Protein AF-A0A957K3Z3-F1 (afdb_monomer_lite)

Radius of gyration: 21.93 Å; chains: 1; bounding box: 51×31×53 Å

Secondary structure (DSSP, 8-state):
-HHHHHHHHHHTT-PPPHHHHTTTS----B-TTS-B--HHHHHHHTTEEEEE-TTS-EEEEE--TT-------

Foldseek 3Di:
DVVVVVVVVVVVVPDDDPVVVPPDDDD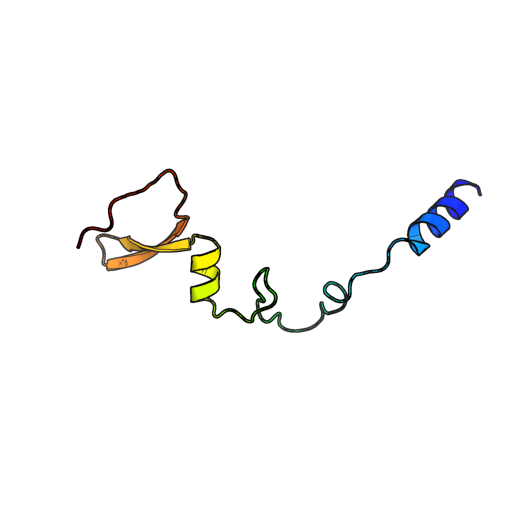QPADPVRDRDDPVRVCVVQQWDWDQDPVRDTDTDRDDPVDCPDPDD

pLDDT: mean 73.35, std 12.79, range [51.03, 91.31]

Structure (mmCIF, N/CA/C/O backbone):
data_AF-A0A957K3Z3-F1
#
_entry.id   AF-A0A957K3Z3-F1
#
loop_
_atom_site.group_PDB
_atom_site.id
_atom_site.type_symbol
_atom_site.label_atom_id
_atom_site.label_alt_id
_atom_site.label_comp_id
_atom_site.label_asym_id
_atom_site.label_entity_id
_atom_site.label_seq_id
_atom_site.pdbx_PDB_ins_code
_atom_site.Cartn_x
_atom_site.Cartn_y
_atom_site.Cartn_z
_atom_site.occupancy
_atom_site.B_iso_or_equiv
_atom_site.auth_seq_id
_atom_site.auth_comp_id
_atom_site.auth_asym_id
_atom_site.auth_atom_id
_atom_site.pdbx_PDB_model_num
ATOM 1 N N . MET A 1 1 ? -28.067 19.325 29.109 1.00 60.62 1 MET A N 1
ATOM 2 C CA . MET A 1 1 ? -28.075 17.910 29.558 1.00 60.62 1 MET A CA 1
ATOM 3 C C . MET A 1 1 ? -28.419 16.894 28.461 1.00 60.62 1 MET A C 1
ATOM 5 O O . MET A 1 1 ? -27.860 15.812 28.505 1.00 60.62 1 MET A O 1
ATOM 9 N N . ARG A 1 2 ? -29.257 17.195 27.451 1.00 69.31 2 ARG A N 1
ATOM 10 C CA . ARG A 1 2 ? -29.635 16.208 26.407 1.00 69.31 2 ARG A CA 1
ATOM 11 C C . ARG A 1 2 ? -28.498 15.769 25.464 1.00 69.31 2 ARG A C 1
ATOM 13 O O . ARG A 1 2 ? -28.476 14.624 25.037 1.00 69.31 2 ARG A O 1
ATOM 20 N N . SER A 1 3 ? -27.562 16.662 25.142 1.00 78.69 3 SER A N 1
ATOM 21 C CA . SER A 1 3 ? -26.420 16.375 24.257 1.00 78.69 3 SER A CA 1
ATOM 22 C C . SER A 1 3 ? -25.398 15.424 24.884 1.00 78.69 3 SER A C 1
ATOM 24 O O . SER A 1 3 ? -24.863 14.562 24.202 1.00 78.69 3 SER A O 1
ATOM 26 N N . PHE A 1 4 ? -25.175 15.547 26.193 1.00 85.12 4 PHE A N 1
ATOM 27 C CA . PHE A 1 4 ? -24.243 14.706 26.943 1.00 85.12 4 PHE A CA 1
ATOM 28 C C . PHE A 1 4 ? -24.702 13.244 27.015 1.00 85.12 4 PHE A C 1
ATOM 30 O O . PHE A 1 4 ? -23.903 12.341 26.804 1.00 85.12 4 PHE A O 1
ATOM 37 N N . VAL A 1 5 ? -26.002 13.012 27.220 1.00 88.19 5 VAL A N 1
ATOM 38 C CA . VAL A 1 5 ? -26.584 11.659 27.232 1.00 88.19 5 VAL A CA 1
ATOM 39 C C . VAL A 1 5 ? -26.443 10.982 25.864 1.00 88.19 5 VAL A C 1
ATOM 41 O O . VAL A 1 5 ? -26.070 9.819 25.796 1.00 88.19 5 VAL A O 1
ATOM 44 N N . ARG A 1 6 ? -26.649 11.722 24.765 1.00 87.12 6 ARG A N 1
ATOM 45 C CA . ARG A 1 6 ? -26.431 11.192 23.408 1.00 87.12 6 ARG A CA 1
ATOM 46 C C . ARG A 1 6 ? -24.975 10.834 23.132 1.00 87.12 6 ARG A C 1
ATOM 48 O O . ARG A 1 6 ? -24.719 9.850 22.459 1.00 87.12 6 ARG A O 1
ATOM 55 N N . LEU A 1 7 ? -24.028 11.627 23.628 1.00 89.81 7 LEU A N 1
ATOM 56 C CA . LEU A 1 7 ? -22.605 11.337 23.441 1.00 89.81 7 LEU A CA 1
ATOM 57 C C . LEU A 1 7 ? -22.195 10.038 24.144 1.00 89.81 7 LEU A C 1
ATOM 59 O O . LEU A 1 7 ? -21.428 9.269 23.578 1.00 89.81 7 LEU A O 1
ATOM 63 N N . GLN A 1 8 ? -22.736 9.772 25.337 1.00 88.38 8 GLN A N 1
ATOM 64 C CA . GLN A 1 8 ? -22.497 8.505 26.035 1.00 88.38 8 GLN A CA 1
ATOM 65 C C . GLN A 1 8 ? -23.087 7.309 25.282 1.00 88.38 8 GLN A C 1
ATOM 67 O O . GLN A 1 8 ? -22.420 6.290 25.159 1.00 88.38 8 GLN A O 1
ATOM 72 N N . ASP A 1 9 ? -24.297 7.456 24.742 1.00 91.31 9 ASP A N 1
ATOM 73 C CA . ASP A 1 9 ? -24.978 6.412 23.963 1.00 91.31 9 ASP A CA 1
ATOM 74 C C . ASP A 1 9 ? -24.267 6.092 22.636 1.00 91.31 9 ASP A C 1
ATOM 76 O O . ASP A 1 9 ? -24.272 4.961 22.169 1.00 91.31 9 ASP A O 1
ATOM 80 N N . ILE A 1 10 ? -23.595 7.078 22.036 1.00 89.06 10 ILE A N 1
ATOM 81 C CA . ILE A 1 10 ? -22.746 6.849 20.858 1.00 89.06 10 ILE A CA 1
ATOM 82 C C . ILE A 1 10 ? -21.444 6.149 21.269 1.00 89.06 10 ILE A C 1
ATOM 84 O O . ILE A 1 10 ? -20.983 5.245 20.578 1.00 89.06 10 ILE A O 1
ATOM 88 N N . ALA A 1 11 ? -20.845 6.536 22.398 1.00 88.88 11 ALA A N 1
ATOM 89 C CA . ALA A 1 11 ? -19.570 5.982 22.851 1.00 88.88 11 ALA A CA 1
ATOM 90 C C . ALA A 1 11 ? -19.642 4.481 23.182 1.00 88.88 11 ALA A C 1
ATOM 92 O O . ALA A 1 11 ? -18.662 3.770 22.973 1.00 88.88 11 ALA A O 1
ATOM 93 N N . THR A 1 12 ? -20.793 3.979 23.640 1.00 89.56 12 THR A N 1
ATOM 94 C CA . THR A 1 12 ? -21.000 2.541 23.903 1.00 89.56 12 THR A CA 1
ATOM 95 C C . THR A 1 12 ? -21.004 1.686 22.635 1.00 89.56 12 THR A C 1
ATOM 97 O O . THR A 1 12 ? -20.867 0.472 22.730 1.00 89.56 12 THR A O 1
ATOM 100 N N . GLN A 1 13 ? -21.140 2.293 21.454 1.00 85.81 13 GLN A N 1
ATOM 101 C CA . GLN A 1 13 ? -21.143 1.596 20.164 1.00 85.81 13 GLN A CA 1
ATOM 102 C C . GLN A 1 13 ? -19.784 1.654 19.448 1.00 85.81 13 GLN A C 1
ATOM 104 O O . GLN A 1 13 ? -19.629 1.064 18.383 1.00 85.81 13 GLN A O 1
ATOM 109 N N . MET A 1 14 ? -18.791 2.339 20.022 1.00 84.69 14 MET A N 1
ATOM 110 C CA . MET A 1 14 ? -17.469 2.556 19.422 1.00 84.69 14 MET A CA 1
ATOM 111 C C . MET A 1 14 ? -16.431 1.586 20.000 1.00 84.69 14 MET A C 1
ATOM 113 O O . MET A 1 14 ? -15.399 2.000 20.527 1.00 84.69 14 MET A O 1
ATOM 117 N N . HIS A 1 15 ? -16.721 0.285 19.945 1.00 79.75 15 HIS A N 1
ATOM 118 C CA . HIS A 1 15 ? -15.729 -0.733 20.282 1.00 79.75 15 HIS A CA 1
ATOM 119 C C . HIS A 1 15 ? -14.690 -0.823 19.161 1.00 79.75 15 HIS A C 1
ATOM 121 O O . HIS A 1 15 ? -15.051 -0.984 17.998 1.00 79.75 15 HIS A O 1
ATOM 127 N N . LEU A 1 16 ? -13.410 -0.712 19.518 1.00 72.06 16 LEU A N 1
ATOM 128 C CA . LEU A 1 16 ? -12.312 -0.943 18.585 1.00 72.06 16 LEU A CA 1
ATOM 129 C C . LEU A 1 16 ? -12.278 -2.421 18.201 1.00 72.06 16 LEU A C 1
ATOM 131 O O . LEU A 1 16 ? -12.474 -3.302 19.044 1.00 72.06 16 LEU A O 1
ATOM 135 N N . GLU A 1 17 ? -12.016 -2.701 16.929 1.00 73.50 17 GLU A N 1
ATOM 136 C CA . GLU A 1 17 ? -11.777 -4.074 16.505 1.00 73.50 17 GLU A CA 1
ATOM 137 C C . GLU A 1 17 ? -10.402 -4.549 17.016 1.00 73.50 17 GLU A C 1
ATOM 139 O O . GLU A 1 17 ? -9.475 -3.741 17.133 1.00 73.50 17 GLU A O 1
ATOM 144 N N . PRO A 1 18 ? -10.200 -5.860 17.258 1.00 66.25 18 PRO A N 1
ATOM 145 C CA . PRO A 1 18 ? -8.928 -6.392 17.766 1.00 66.25 18 PRO A CA 1
ATOM 146 C C . PRO A 1 18 ? -7.684 -5.997 16.943 1.00 66.25 18 PRO A C 1
ATOM 148 O O . PRO A 1 18 ? -6.566 -6.000 17.455 1.00 66.25 18 PRO A O 1
ATOM 151 N N . ALA A 1 19 ? -7.862 -5.655 15.662 1.00 63.44 19 ALA A N 1
ATOM 152 C CA . ALA A 1 19 ? -6.797 -5.192 14.774 1.00 63.44 19 ALA A CA 1
ATOM 153 C C . ALA A 1 19 ? -6.332 -3.747 15.054 1.00 63.44 19 ALA A C 1
ATOM 155 O O . ALA A 1 19 ? -5.192 -3.402 14.735 1.00 63.44 19 ALA A O 1
ATOM 156 N N . GLU A 1 20 ? -7.188 -2.909 15.640 1.00 62.81 20 GLU A N 1
ATOM 157 C CA . GLU A 1 20 ? -6.916 -1.494 15.928 1.00 62.81 20 GLU A CA 1
ATOM 158 C C . GLU A 1 20 ? -6.302 -1.295 17.323 1.00 62.81 20 GLU A C 1
ATOM 160 O O . GLU A 1 20 ? -5.543 -0.351 17.545 1.00 62.81 20 GLU A O 1
ATOM 165 N N . GLU A 1 21 ? -6.554 -2.224 18.248 1.00 62.84 21 GLU A N 1
ATOM 166 C CA . GLU A 1 21 ? -6.055 -2.188 19.630 1.00 62.84 21 GLU A CA 1
ATOM 167 C C . GLU A 1 21 ? -4.565 -2.586 19.744 1.00 62.84 21 GLU A C 1
ATOM 169 O O . GLU A 1 21 ? -3.867 -2.211 20.685 1.00 62.84 21 GLU A O 1
ATOM 174 N N . ALA A 1 22 ? -4.027 -3.280 18.735 1.00 63.28 22 ALA A N 1
ATOM 175 C CA . ALA A 1 22 ? -2.648 -3.780 18.696 1.00 63.28 22 ALA A CA 1
ATOM 176 C C . ALA A 1 22 ? -1.576 -2.722 18.323 1.00 63.28 22 ALA A C 1
ATOM 178 O O . ALA A 1 22 ? -0.421 -3.063 18.049 1.00 63.28 22 ALA A O 1
ATOM 179 N N . GLY A 1 23 ? -1.928 -1.434 18.285 1.00 58.44 23 GLY A N 1
ATOM 180 C CA . GLY A 1 23 ? -1.109 -0.3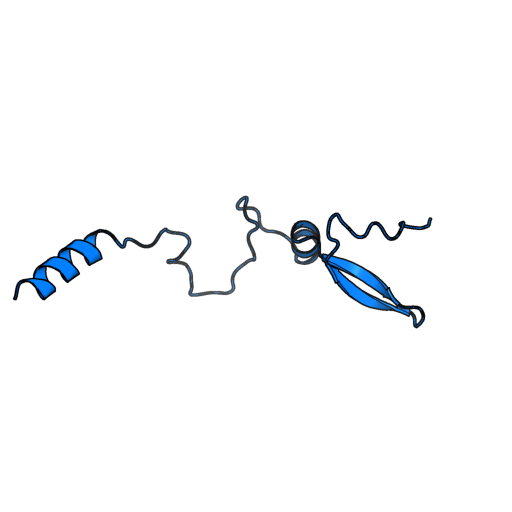35 17.752 1.00 58.44 23 GLY A CA 1
ATOM 181 C C . GLY A 1 23 ? 0.080 0.136 18.604 1.00 58.44 23 GLY A C 1
ATOM 182 O O . GLY A 1 23 ? 0.348 1.334 18.635 1.00 58.44 23 GLY A O 1
ATOM 183 N N . GLY A 1 24 ? 0.798 -0.765 19.285 1.00 54.72 24 GLY A N 1
ATOM 184 C CA . GLY A 1 24 ? 1.916 -0.417 20.180 1.00 54.72 24 GLY A CA 1
ATOM 185 C C . GLY A 1 24 ? 3.315 -0.915 19.788 1.00 54.72 24 GLY A C 1
ATOM 186 O O . GLY A 1 24 ? 4.291 -0.514 20.416 1.00 54.72 24 GLY A O 1
ATOM 187 N N . GLY A 1 25 ? 3.472 -1.774 18.778 1.00 53.56 25 GLY A N 1
ATOM 188 C CA . GLY A 1 25 ? 4.774 -2.383 18.478 1.00 53.56 25 GLY A CA 1
ATOM 189 C C . GLY A 1 25 ? 4.910 -2.779 17.017 1.00 53.56 25 GLY A C 1
ATOM 190 O O . GLY A 1 25 ? 3.932 -3.173 16.393 1.00 53.56 25 GLY A O 1
ATOM 191 N N . SER A 1 26 ? 6.124 -2.618 16.478 1.00 56.00 26 SER A N 1
ATOM 192 C CA . SER A 1 26 ? 6.534 -2.835 15.082 1.00 56.00 26 SER A CA 1
ATOM 193 C C . SER A 1 26 ? 5.595 -3.743 14.281 1.00 56.00 26 SER A C 1
ATOM 195 O O . SER A 1 26 ? 5.671 -4.971 14.347 1.00 56.00 26 SER A O 1
ATOM 197 N N . ARG A 1 27 ? 4.716 -3.102 13.510 1.00 53.56 27 ARG A N 1
ATOM 198 C CA . ARG A 1 27 ? 3.750 -3.720 12.607 1.00 53.56 27 ARG A CA 1
ATOM 199 C C . ARG A 1 27 ? 4.480 -4.617 11.605 1.00 53.56 27 ARG A C 1
ATOM 201 O O . ARG A 1 27 ? 5.048 -4.131 10.629 1.00 53.56 27 ARG A O 1
ATOM 208 N N . LEU A 1 28 ? 4.455 -5.931 11.831 1.00 58.25 28 LEU A N 1
ATOM 209 C CA . LEU A 1 28 ? 4.624 -6.881 10.737 1.00 58.25 28 LEU A CA 1
ATOM 210 C C . LEU A 1 28 ? 3.526 -6.546 9.725 1.00 58.25 28 LEU A C 1
ATOM 212 O O . LEU A 1 28 ? 2.350 -6.469 10.074 1.00 58.25 28 LEU A O 1
ATOM 216 N N . GLU A 1 29 ? 3.921 -6.206 8.502 1.00 57.97 29 GLU A N 1
ATOM 217 C CA . GLU A 1 29 ? 2.996 -5.689 7.501 1.00 57.97 29 GLU A CA 1
ATOM 218 C C . GLU A 1 29 ? 2.172 -6.840 6.921 1.00 57.97 29 GLU A C 1
ATOM 220 O O . GLU A 1 29 ? 2.548 -7.491 5.948 1.00 57.97 29 GLU A O 1
ATOM 225 N N . VAL A 1 30 ? 1.051 -7.116 7.579 1.00 58.84 30 VAL A N 1
ATOM 226 C CA . VAL A 1 30 ? 0.085 -8.133 7.180 1.00 58.84 30 VAL A CA 1
ATOM 227 C C . VAL A 1 30 ? -0.672 -7.652 5.937 1.00 58.84 30 VAL A C 1
ATOM 229 O O . VAL A 1 30 ? -1.139 -6.510 5.885 1.00 58.84 30 VAL A O 1
ATOM 232 N N . ALA A 1 31 ? -0.762 -8.497 4.908 1.00 59.09 31 ALA A N 1
ATOM 233 C CA . ALA A 1 31 ? -1.572 -8.214 3.722 1.00 59.09 31 ALA A CA 1
ATOM 234 C C . ALA A 1 31 ? -3.077 -8.229 4.051 1.00 59.09 31 ALA A C 1
ATOM 236 O O . ALA A 1 31 ? -3.466 -8.764 5.087 1.00 59.09 31 ALA A O 1
ATOM 237 N N . PRO A 1 32 ? -3.951 -7.721 3.159 1.00 58.31 32 PRO A N 1
ATOM 238 C CA . PRO A 1 32 ? -5.404 -7.716 3.372 1.00 58.31 32 PRO A CA 1
ATOM 239 C C . PRO A 1 32 ? -6.018 -9.090 3.704 1.00 58.31 32 PRO A C 1
ATOM 241 O O . PRO A 1 32 ? -7.104 -9.154 4.262 1.00 58.31 32 PRO A O 1
ATOM 244 N N . CYS A 1 33 ? -5.324 -10.188 3.385 1.00 68.81 33 CYS A N 1
ATOM 245 C CA . CYS A 1 33 ? -5.724 -11.563 3.689 1.00 68.81 33 CYS A CA 1
ATOM 246 C C . CYS A 1 33 ? -5.153 -12.136 5.003 1.00 68.81 33 CYS A C 1
ATOM 248 O O . CYS A 1 33 ? -5.253 -13.339 5.225 1.00 68.81 33 CYS A O 1
ATOM 250 N N . GLY A 1 34 ? -4.527 -11.331 5.866 1.00 61.75 34 GLY A N 1
ATOM 251 C CA . GLY A 1 34 ? -4.043 -11.811 7.169 1.00 61.75 34 GLY A CA 1
ATOM 252 C C . GLY A 1 34 ? -2.687 -12.532 7.137 1.00 61.75 34 GLY A C 1
ATOM 253 O O . GLY A 1 34 ? -2.222 -13.014 8.166 1.00 61.75 34 GLY A O 1
ATOM 254 N N . VAL A 1 35 ? -2.021 -12.600 5.979 1.00 72.06 35 VAL A N 1
ATOM 255 C CA . VAL A 1 35 ? -0.740 -13.310 5.818 1.00 72.06 35 VAL A CA 1
ATOM 256 C C . VAL A 1 35 ? 0.434 -12.341 6.028 1.00 72.06 35 VAL A C 1
ATOM 258 O O . VAL A 1 35 ? 0.375 -11.216 5.521 1.00 72.06 35 VAL A O 1
ATOM 261 N N . PRO A 1 36 ? 1.512 -12.726 6.744 1.00 63.56 36 PRO A N 1
ATOM 262 C CA . PRO A 1 36 ? 2.735 -11.932 6.798 1.00 63.56 36 PRO A CA 1
ATOM 263 C C . PRO A 1 36 ? 3.383 -11.916 5.414 1.00 63.56 36 PRO A C 1
ATOM 265 O O . PRO A 1 36 ? 3.748 -12.960 4.873 1.00 63.56 36 PRO A O 1
ATOM 268 N N . VAL A 1 37 ? 3.516 -10.731 4.821 1.00 64.06 37 VAL A N 1
ATOM 269 C CA . VAL A 1 37 ? 4.051 -10.596 3.466 1.00 64.06 37 VAL A CA 1
ATOM 270 C C . VAL A 1 37 ? 5.405 -9.908 3.525 1.00 64.06 37 VAL A C 1
ATOM 272 O O . VAL A 1 37 ? 5.550 -8.821 4.080 1.00 64.06 37 VAL A O 1
ATOM 275 N N . GLY A 1 38 ? 6.421 -10.555 2.947 1.00 69.31 38 GLY A N 1
ATOM 276 C CA . GLY A 1 38 ? 7.724 -9.927 2.739 1.00 69.31 38 GLY A CA 1
ATOM 277 C C . GLY A 1 38 ? 7.575 -8.643 1.920 1.00 69.31 38 GLY A C 1
A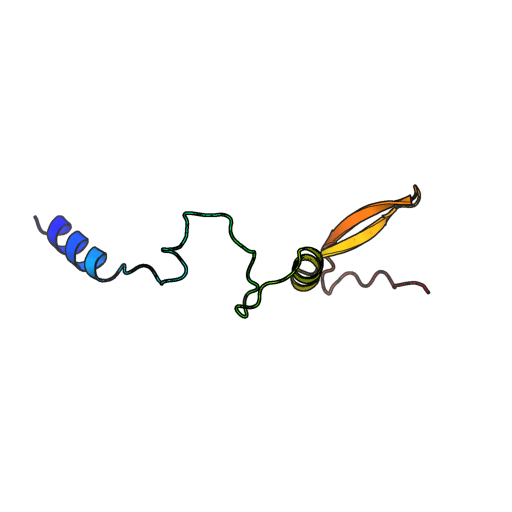TOM 278 O O . GLY A 1 38 ? 6.695 -8.549 1.062 1.00 69.31 38 GLY A O 1
ATOM 279 N N . LYS A 1 39 ? 8.433 -7.648 2.166 1.00 68.81 39 LYS A N 1
ATOM 280 C CA . LYS A 1 39 ? 8.343 -6.311 1.544 1.00 68.81 39 LYS A CA 1
ATOM 281 C C . LYS A 1 39 ? 8.143 -6.372 0.020 1.00 68.81 39 LYS A C 1
ATOM 283 O O . LYS A 1 39 ? 7.285 -5.669 -0.504 1.00 68.81 39 LYS A O 1
ATOM 288 N N . ASP A 1 40 ? 8.833 -7.283 -0.666 1.00 69.94 40 ASP A N 1
ATOM 289 C CA . ASP A 1 40 ? 8.725 -7.462 -2.121 1.00 69.94 40 ASP A CA 1
ATOM 290 C C . ASP A 1 40 ? 7.361 -7.992 -2.580 1.00 69.94 40 ASP A C 1
ATOM 292 O O . ASP A 1 40 ? 6.807 -7.538 -3.583 1.00 69.94 40 ASP A O 1
ATOM 296 N N . ALA A 1 41 ? 6.787 -8.942 -1.842 1.00 71.69 41 ALA A N 1
ATOM 297 C CA . ALA A 1 41 ? 5.482 -9.506 -2.167 1.00 71.69 41 ALA A CA 1
ATOM 298 C C . ALA A 1 41 ? 4.348 -8.502 -1.885 1.00 71.69 41 ALA A C 1
ATOM 300 O O . ALA A 1 41 ? 3.355 -8.486 -2.613 1.00 71.69 41 ALA A O 1
ATOM 301 N N . LYS A 1 42 ? 4.530 -7.598 -0.910 1.00 73.62 42 LYS A N 1
ATOM 302 C CA . LYS A 1 42 ? 3.604 -6.487 -0.643 1.00 73.62 42 LYS A CA 1
ATOM 303 C C . LYS A 1 42 ? 3.676 -5.421 -1.733 1.00 73.62 42 LYS A C 1
ATOM 305 O O . LYS A 1 42 ? 2.650 -4.930 -2.189 1.00 73.62 42 LYS A O 1
ATOM 310 N N . MET A 1 43 ? 4.879 -5.060 -2.174 1.00 73.81 43 MET A N 1
ATOM 311 C CA . MET A 1 43 ? 5.036 -4.106 -3.274 1.00 73.81 43 MET A CA 1
ATOM 312 C C . MET A 1 43 ? 4.342 -4.620 -4.536 1.00 73.81 43 MET A C 1
ATOM 314 O O . MET A 1 43 ? 3.559 -3.891 -5.137 1.00 73.81 43 MET A O 1
ATOM 318 N N . ARG A 1 44 ? 4.519 -5.905 -4.865 1.00 75.94 44 ARG A N 1
ATOM 319 C CA . ARG A 1 44 ? 3.836 -6.536 -6.003 1.00 75.94 44 ARG A CA 1
ATOM 320 C C . ARG A 1 44 ? 2.316 -6.585 -5.844 1.00 75.94 44 ARG A C 1
ATOM 322 O O . ARG A 1 44 ? 1.619 -6.325 -6.819 1.00 75.94 44 ARG A O 1
ATOM 329 N N . SER A 1 45 ? 1.789 -6.876 -4.649 1.00 77.12 45 SER A N 1
ATOM 330 C CA . SER A 1 45 ? 0.333 -6.886 -4.423 1.00 77.12 45 SER A CA 1
ATOM 331 C C . SER A 1 45 ? -0.302 -5.496 -4.531 1.00 77.12 45 SER A C 1
ATOM 333 O O . SER A 1 45 ? -1.453 -5.384 -4.940 1.00 77.12 45 SER A O 1
ATOM 335 N N . LEU A 1 46 ? 0.459 -4.437 -4.244 1.00 80.06 46 LEU A N 1
ATOM 336 C CA . LEU A 1 46 ? 0.069 -3.041 -4.472 1.00 80.06 46 LEU A CA 1
ATOM 337 C C . LEU A 1 46 ? 0.305 -2.572 -5.920 1.00 80.06 46 LEU A C 1
ATOM 339 O O . LEU A 1 46 ? 0.118 -1.395 -6.221 1.00 80.06 46 LEU A O 1
ATOM 343 N N . GLY A 1 47 ? 0.742 -3.464 -6.816 1.00 80.94 47 GLY A N 1
ATOM 344 C CA . GLY A 1 47 ? 1.052 -3.130 -8.205 1.00 80.94 47 GLY A CA 1
ATOM 345 C C . GLY A 1 47 ? 2.335 -2.314 -8.376 1.00 80.94 47 GLY A C 1
ATOM 346 O O . GLY A 1 47 ? 2.514 -1.683 -9.411 1.00 80.94 47 GLY A O 1
ATOM 347 N N . ILE A 1 48 ? 3.233 -2.289 -7.390 1.00 85.12 48 ILE A N 1
ATOM 348 C CA . ILE A 1 48 ? 4.517 -1.581 -7.458 1.00 85.12 48 ILE A CA 1
ATOM 349 C C . ILE A 1 48 ? 5.591 -2.531 -7.998 1.00 85.12 48 ILE A C 1
ATOM 351 O O . ILE A 1 48 ? 5.891 -3.561 -7.391 1.00 85.12 48 ILE A O 1
ATOM 355 N N . TYR A 1 49 ? 6.205 -2.162 -9.121 1.00 84.81 49 TYR A N 1
ATOM 356 C CA . TYR A 1 49 ? 7.232 -2.943 -9.808 1.00 84.81 49 TYR A CA 1
ATOM 357 C C . TYR A 1 49 ? 8.525 -2.134 -9.973 1.00 84.81 49 TYR A C 1
ATOM 359 O O . TYR A 1 49 ? 8.464 -0.944 -10.282 1.00 84.81 49 TYR A O 1
ATOM 367 N N . PRO A 1 50 ? 9.708 -2.746 -9.795 1.00 85.88 50 PRO A N 1
ATOM 368 C CA . PRO A 1 50 ? 10.972 -2.078 -10.072 1.00 85.88 50 PRO A CA 1
ATOM 369 C C . PRO A 1 50 ? 11.174 -1.925 -11.586 1.00 85.88 50 PRO A C 1
ATOM 371 O O . PRO A 1 50 ? 11.088 -2.900 -12.330 1.00 85.88 50 PRO A O 1
ATOM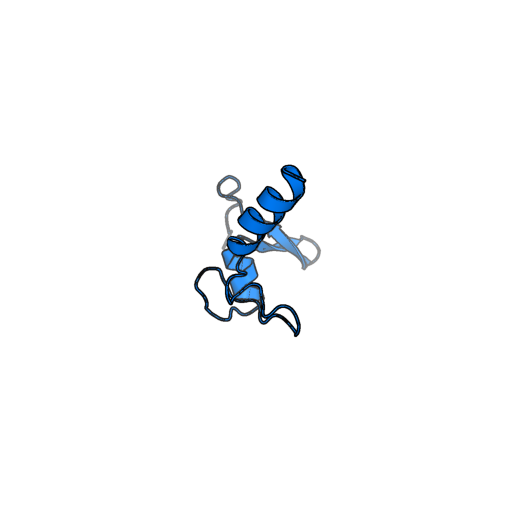 374 N N . ALA A 1 51 ? 11.486 -0.713 -12.037 1.00 85.56 51 ALA A N 1
ATOM 375 C CA . ALA A 1 51 ? 11.884 -0.426 -13.409 1.00 85.56 51 ALA A CA 1
ATOM 376 C C . ALA A 1 51 ? 13.367 -0.057 -13.474 1.00 85.56 51 ALA A C 1
ATOM 378 O O . ALA A 1 51 ? 13.863 0.696 -12.632 1.00 85.56 51 ALA A O 1
ATOM 379 N N . VAL A 1 52 ? 14.064 -0.579 -14.483 1.00 90.81 52 VAL A N 1
ATOM 380 C CA . VAL A 1 52 ? 15.479 -0.286 -14.736 1.00 90.81 52 VAL A CA 1
ATOM 381 C C . VAL A 1 52 ? 15.584 0.925 -15.658 1.00 90.81 52 VAL A C 1
ATOM 383 O O . VAL A 1 52 ? 15.048 0.934 -16.764 1.00 90.81 52 VAL A O 1
ATOM 386 N N . LEU A 1 53 ? 16.276 1.957 -15.190 1.00 86.94 53 LEU A N 1
ATOM 387 C CA . LEU A 1 53 ? 16.587 3.153 -15.962 1.00 86.94 53 LEU A CA 1
ATOM 388 C C . LEU A 1 53 ? 17.786 2.894 -16.897 1.00 86.94 53 LEU A C 1
ATOM 390 O O . LEU A 1 53 ? 18.624 2.046 -16.591 1.00 86.94 53 LEU A O 1
ATOM 394 N N . PRO A 1 54 ? 17.958 3.673 -17.984 1.00 90.12 54 PRO A N 1
ATOM 395 C CA . PRO A 1 54 ? 19.091 3.518 -18.908 1.00 90.12 54 PRO A CA 1
ATOM 396 C C . PRO A 1 54 ? 20.479 3.653 -18.260 1.00 90.12 54 PRO A C 1
ATOM 398 O O . PRO A 1 54 ? 21.468 3.175 -18.799 1.00 90.12 54 PRO A O 1
ATOM 401 N N . ASN A 1 55 ? 20.560 4.296 -17.092 1.00 91.06 55 ASN A N 1
ATOM 402 C CA . ASN A 1 55 ? 21.783 4.425 -16.297 1.00 91.06 55 ASN A CA 1
ATOM 403 C C . ASN A 1 55 ? 22.026 3.238 -15.338 1.00 91.06 55 ASN A C 1
ATOM 405 O O . ASN A 1 55 ? 22.888 3.332 -14.467 1.00 91.06 55 ASN A O 1
ATOM 409 N N . GLY A 1 56 ? 21.235 2.165 -15.440 1.00 90.31 56 GLY A N 1
ATOM 410 C CA . GLY A 1 56 ? 21.322 0.968 -14.601 1.00 90.31 56 GLY A CA 1
ATOM 411 C C . GLY A 1 56 ? 20.699 1.102 -13.208 1.00 90.31 56 GLY A C 1
ATOM 412 O O . GLY A 1 56 ? 20.691 0.132 -12.453 1.00 90.31 56 GLY A O 1
ATOM 413 N N . LYS A 1 57 ? 20.159 2.270 -12.836 1.00 90.81 57 LYS A N 1
ATOM 414 C CA . LYS A 1 57 ? 19.488 2.456 -11.540 1.00 90.81 57 LYS A CA 1
ATOM 415 C C . LYS A 1 57 ? 18.063 1.912 -11.580 1.00 90.81 57 LYS A C 1
ATOM 417 O O . LYS A 1 57 ? 17.383 2.005 -12.598 1.00 90.81 57 LYS A O 1
ATOM 422 N N . THR A 1 58 ? 17.586 1.405 -10.449 1.00 88.06 58 THR A N 1
ATOM 423 C CA . THR A 1 58 ? 16.215 0.903 -10.296 1.00 88.06 58 THR A CA 1
ATOM 424 C C . THR A 1 58 ? 15.318 1.928 -9.609 1.00 88.06 58 THR A C 1
ATOM 426 O O . THR A 1 58 ? 15.719 2.506 -8.599 1.00 88.06 58 THR A O 1
ATOM 429 N N . THR A 1 59 ? 14.095 2.116 -10.107 1.00 89.56 59 THR A N 1
ATOM 430 C CA . THR A 1 59 ? 13.072 2.975 -9.485 1.00 89.56 59 THR A CA 1
ATOM 431 C C . THR A 1 59 ? 11.729 2.240 -9.371 1.00 89.56 59 THR A C 1
ATOM 433 O O . THR A 1 59 ? 11.362 1.529 -10.309 1.00 89.56 59 THR A O 1
ATOM 436 N N . PRO A 1 60 ? 10.988 2.347 -8.251 1.00 88.38 60 PRO A N 1
ATOM 437 C CA . PRO A 1 60 ? 9.672 1.725 -8.124 1.00 88.38 60 PRO A CA 1
ATOM 438 C C . PRO A 1 60 ? 8.629 2.476 -8.965 1.00 88.38 60 PRO A C 1
ATOM 440 O O . PRO A 1 60 ? 8.472 3.688 -8.832 1.00 88.38 60 PRO A O 1
ATOM 443 N N . LEU A 1 61 ? 7.889 1.754 -9.806 1.00 85.25 61 LEU A N 1
ATOM 444 C CA . LEU A 1 61 ? 6.781 2.272 -10.608 1.00 85.25 61 LEU A CA 1
ATOM 445 C C . LEU A 1 61 ? 5.468 1.598 -10.220 1.00 85.25 61 LEU A C 1
ATOM 447 O O . LEU A 1 61 ? 5.425 0.393 -9.988 1.00 85.25 61 LEU A O 1
ATOM 451 N N . LEU A 1 62 ? 4.381 2.367 -10.207 1.00 86.00 62 LEU A N 1
ATOM 452 C CA . LEU A 1 62 ? 3.031 1.836 -10.047 1.00 86.00 62 LEU A CA 1
ATOM 453 C C . LEU A 1 62 ? 2.524 1.315 -11.404 1.00 86.00 62 LEU A C 1
ATOM 455 O O . LEU A 1 62 ? 2.190 2.099 -12.294 1.00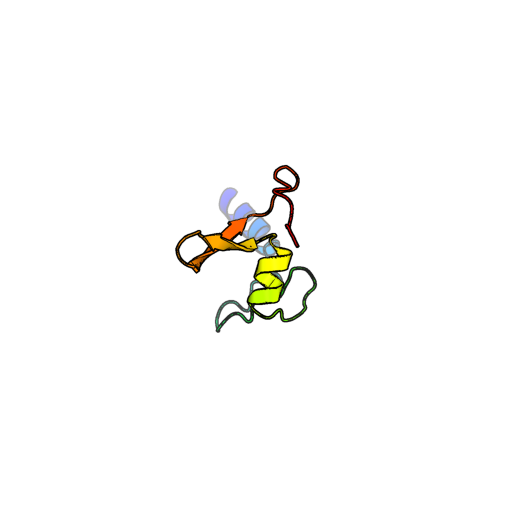 86.00 62 LEU A O 1
ATOM 459 N N . LYS A 1 63 ? 2.479 -0.008 -11.573 1.00 77.44 63 LYS A N 1
ATOM 460 C CA . LYS A 1 63 ? 1.928 -0.691 -12.751 1.00 77.44 63 LYS A CA 1
ATOM 461 C C . LYS A 1 63 ? 0.403 -0.658 -12.649 1.00 77.44 63 LYS A C 1
ATOM 463 O O . LYS A 1 63 ? -0.207 -1.449 -11.935 1.00 77.44 63 LYS A O 1
ATOM 468 N N . THR A 1 64 ? -0.210 0.294 -13.344 1.00 75.62 64 THR A N 1
ATOM 469 C CA . THR A 1 64 ? -1.671 0.374 -13.491 1.00 75.62 64 THR A CA 1
ATOM 470 C C . THR A 1 64 ? -2.098 -0.342 -14.775 1.00 75.62 64 THR A C 1
ATOM 472 O O . THR A 1 64 ? -1.314 -0.450 -15.717 1.00 75.62 64 THR A O 1
ATOM 475 N N . LEU A 1 65 ? -3.341 -0.833 -14.836 1.00 63.44 65 LEU A N 1
ATOM 476 C CA . LEU A 1 65 ? -3.894 -1.588 -15.978 1.00 63.44 65 LEU A CA 1
ATOM 477 C C . LEU A 1 65 ? -3.835 -0.847 -17.334 1.00 63.44 65 LEU A C 1
ATOM 479 O O . LEU A 1 65 ? -4.081 -1.460 -18.366 1.00 63.44 65 LEU A O 1
ATOM 483 N N . LEU A 1 66 ? -3.505 0.449 -17.347 1.00 57.88 66 LEU A N 1
ATOM 484 C CA . LEU A 1 66 ? -3.488 1.299 -18.541 1.00 57.88 66 LEU A CA 1
ATOM 485 C C . LEU A 1 66 ? -2.089 1.512 -19.145 1.00 57.88 66 LEU A C 1
ATOM 487 O O . LEU A 1 66 ? -1.975 2.179 -20.171 1.00 57.88 66 LEU A O 1
ATOM 491 N N . THR A 1 67 ? -1.025 0.954 -18.558 1.00 57.25 67 THR A N 1
ATOM 492 C CA . THR A 1 67 ? 0.345 1.097 -19.081 1.00 57.25 67 THR A CA 1
ATOM 493 C C . THR A 1 67 ? 1.062 -0.248 -19.191 1.00 57.25 67 THR A C 1
ATOM 495 O O . THR A 1 67 ? 2.031 -0.538 -18.490 1.00 57.25 67 THR A O 1
ATOM 498 N N . SER A 1 68 ? 0.629 -1.087 -20.135 1.00 56.09 68 SER A N 1
ATOM 499 C CA . SER A 1 68 ? 1.450 -2.200 -20.624 1.00 56.09 68 SER A CA 1
ATOM 500 C C . SER A 1 68 ? 2.593 -1.657 -21.495 1.00 56.09 68 SER A C 1
ATOM 502 O O . SER A 1 68 ? 2.560 -1.756 -22.720 1.00 56.09 68 SER A O 1
ATOM 504 N N . ALA A 1 69 ? 3.610 -1.049 -20.885 1.00 62.22 69 ALA A N 1
ATOM 505 C CA . ALA A 1 69 ? 4.910 -0.961 -21.539 1.00 62.22 69 ALA A CA 1
ATOM 506 C C . ALA A 1 69 ? 5.481 -2.386 -21.546 1.00 62.22 69 ALA A C 1
ATOM 508 O O . ALA A 1 69 ? 5.771 -2.939 -20.487 1.00 62.22 69 ALA A O 1
ATOM 509 N N . CYS A 1 70 ? 5.505 -3.008 -22.725 1.00 58.47 70 CYS A N 1
ATOM 510 C CA . CYS A 1 70 ? 5.842 -4.412 -22.931 1.00 58.47 70 CYS A CA 1
ATOM 511 C C . CYS A 1 70 ? 7.114 -4.818 -22.169 1.00 58.47 70 CYS A C 1
ATOM 513 O O . CYS A 1 70 ? 8.170 -4.214 -22.357 1.00 58.47 70 CYS A O 1
ATOM 515 N N . GLU A 1 71 ? 7.020 -5.870 -21.352 1.00 63.25 71 GLU A N 1
ATOM 516 C CA . GLU A 1 71 ? 8.181 -6.593 -20.830 1.00 63.25 71 GLU A CA 1
ATOM 517 C C . GLU A 1 71 ? 8.886 -7.229 -22.037 1.00 63.25 71 GLU A C 1
ATOM 519 O O . GLU A 1 71 ? 8.423 -8.215 -22.608 1.00 63.25 71 GLU A O 1
ATOM 524 N N . ARG A 1 72 ? 9.940 -6.570 -22.524 1.00 52.81 72 ARG A N 1
ATOM 525 C CA . ARG A 1 72 ? 10.735 -7.037 -23.660 1.00 52.81 72 ARG A CA 1
ATOM 526 C C . ARG A 1 72 ? 11.713 -8.085 -23.126 1.00 52.81 72 ARG A C 1
ATOM 528 O O . ARG A 1 72 ? 12.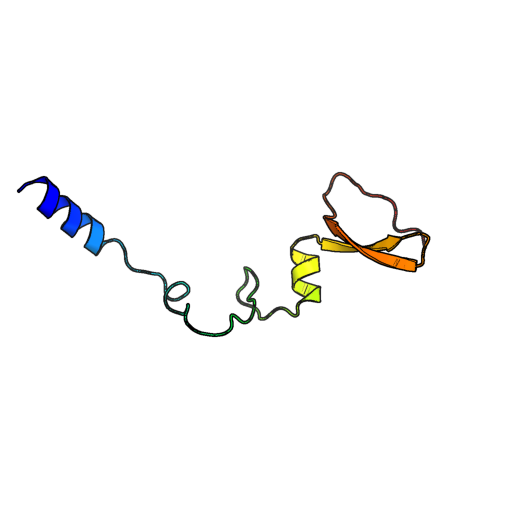577 -7.726 -22.330 1.00 52.81 72 ARG A O 1
ATOM 535 N N . ASN A 1 73 ? 11.518 -9.349 -23.516 1.00 51.03 73 ASN A N 1
ATOM 536 C CA . ASN A 1 73 ? 12.546 -10.391 -23.387 1.00 51.03 73 ASN A CA 1
ATOM 537 C C . ASN A 1 73 ? 13.819 -9.963 -24.124 1.00 51.03 73 ASN A C 1
ATOM 539 O O . ASN A 1 73 ? 13.676 -9.395 -25.236 1.00 51.03 73 ASN A O 1
#

Sequence (73 aa):
MRSFVRLQDIATQMHLEPAEEAGGGSRLEVAPCGVPVGKDAKMRSLGIYPAVLPNGKTTPLLKTLLTSACERN